Protein AF-A0A2V8X0D7-F1 (afdb_monomer)

Sequence (120 aa):
VAWERKQAESLGMSFVHIPVSGWSPPTNEQVAQFLSLFLSGPKQKVFVHCRFGDDRTGVFVATYRMAFEKWPAEQALKEMYFFGFNGFWHPAMKSFIRDFPARLNSAPALASLHALTSHP

Secondary structure (DSSP, 8-state):
-HHHHHHHHHTTPPP------SSSPPPHHHHHHHHHTTTT-TT-------SSSSHHHHHHHHHHHHHTS---HHHHHHHHHHTT--TTT-HHHHHHHHHHHHHHHH-GGGHHHHHHTS--

Solvent-accessible surface area (backbone atoms only — not comparable to full-at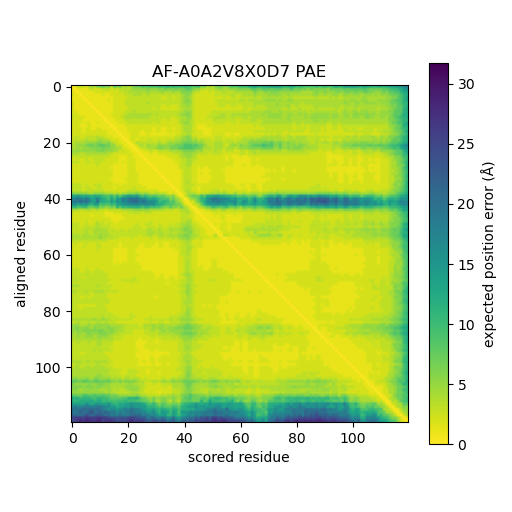om values): 7228 Å² total; per-residue (Å²): 106,74,69,55,41,53,53,40,44,75,72,74,40,88,74,82,87,81,94,62,61,96,81,50,56,72,52,64,57,56,50,31,61,57,57,55,68,60,70,86,42,100,80,69,82,79,90,82,70,57,96,85,52,20,54,71,30,29,54,55,51,31,51,46,38,39,63,77,69,63,43,55,48,69,58,33,50,51,51,22,46,73,58,60,30,56,54,85,87,32,48,59,41,50,49,47,49,63,49,36,68,61,42,43,77,67,36,78,65,28,45,73,58,46,64,64,64,74,58,136

Structure (mmCIF, N/CA/C/O backbone):
data_AF-A0A2V8X0D7-F1
#
_entry.id   AF-A0A2V8X0D7-F1
#
loop_
_atom_site.group_PDB
_atom_site.id
_atom_site.type_symbol
_atom_site.label_atom_id
_atom_site.label_alt_id
_atom_site.label_comp_id
_atom_site.label_asym_id
_atom_site.label_entity_id
_atom_site.label_seq_id
_atom_site.pdbx_PDB_ins_code
_atom_site.Cartn_x
_atom_site.Cartn_y
_atom_site.Cartn_z
_atom_site.occupancy
_atom_site.B_iso_or_equiv
_atom_site.auth_seq_id
_atom_site.auth_comp_id
_atom_site.auth_asym_id
_atom_site.auth_atom_id
_atom_site.pdbx_PDB_model_num
ATOM 1 N N . VAL A 1 1 ? -17.975 2.869 -7.929 1.00 89.44 1 VAL A N 1
ATOM 2 C CA . VAL A 1 1 ? -17.575 3.601 -6.708 1.00 89.44 1 VAL A CA 1
ATOM 3 C C . VAL A 1 1 ? -18.766 4.187 -5.950 1.00 89.44 1 VAL A C 1
ATOM 5 O O . VAL A 1 1 ? -18.888 3.877 -4.781 1.00 89.44 1 VAL A O 1
ATOM 8 N N . ALA A 1 2 ? -19.674 4.979 -6.547 1.00 92.62 2 ALA A N 1
ATOM 9 C CA . ALA A 1 2 ? -20.793 5.572 -5.781 1.00 92.62 2 ALA A CA 1
ATOM 10 C C . ALA A 1 2 ? -21.726 4.533 -5.118 1.00 92.62 2 ALA A C 1
ATOM 12 O O . ALA A 1 2 ? -22.067 4.670 -3.946 1.00 92.62 2 ALA A O 1
ATOM 13 N N . TRP A 1 3 ? -22.094 3.470 -5.843 1.00 95.12 3 TRP A N 1
ATOM 14 C CA . TRP A 1 3 ? -22.905 2.378 -5.286 1.00 95.12 3 TRP A CA 1
ATOM 15 C C . TRP A 1 3 ? -22.170 1.634 -4.159 1.00 95.12 3 TRP A C 1
ATOM 17 O O . TRP A 1 3 ? -22.749 1.333 -3.125 1.00 95.12 3 TRP A O 1
ATOM 27 N N . GLU A 1 4 ? -20.879 1.386 -4.348 1.00 95.25 4 GLU A N 1
ATOM 28 C CA . GLU A 1 4 ? -20.018 0.654 -3.421 1.00 95.25 4 GLU A CA 1
ATOM 29 C C . GLU A 1 4 ? -19.804 1.426 -2.120 1.00 95.25 4 GLU A C 1
ATOM 31 O O . GLU A 1 4 ? -19.950 0.857 -1.043 1.00 95.25 4 GLU A O 1
ATOM 36 N N . ARG A 1 5 ? -19.577 2.742 -2.223 1.00 96.69 5 ARG A N 1
ATOM 37 C CA . ARG A 1 5 ? -19.560 3.658 -1.081 1.00 96.69 5 ARG A CA 1
ATO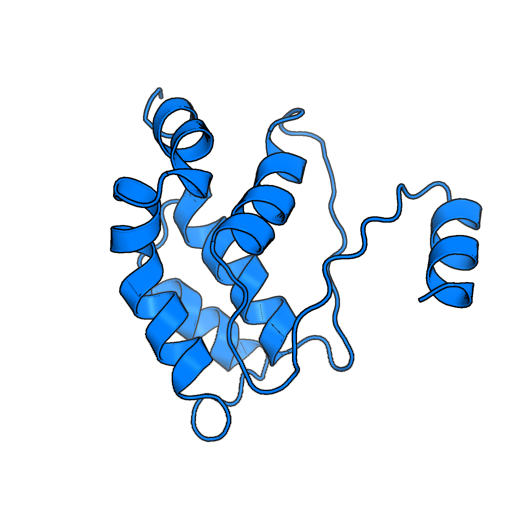M 38 C C . ARG A 1 5 ? -20.834 3.511 -0.255 1.00 96.69 5 ARG A C 1
ATOM 40 O O . ARG A 1 5 ? -20.755 3.252 0.939 1.00 96.69 5 ARG A O 1
ATOM 47 N N . LYS A 1 6 ? -21.998 3.619 -0.908 1.00 97.38 6 LYS A N 1
ATOM 48 C CA . LYS A 1 6 ? -23.300 3.515 -0.240 1.00 97.38 6 LYS A CA 1
ATOM 49 C C . LYS A 1 6 ? -23.465 2.169 0.472 1.00 97.38 6 LYS A C 1
ATOM 51 O O . LYS A 1 6 ? -23.938 2.136 1.603 1.00 97.38 6 LYS A O 1
ATOM 56 N N . GLN A 1 7 ? -23.066 1.071 -0.171 1.00 96.94 7 GLN A N 1
ATOM 57 C CA . GLN A 1 7 ? -23.138 -0.260 0.431 1.00 96.94 7 GLN A CA 1
ATOM 58 C C . GLN A 1 7 ? -22.208 -0.382 1.646 1.00 96.94 7 GLN A C 1
ATOM 60 O O . GLN A 1 7 ? -22.662 -0.801 2.706 1.00 96.94 7 GLN A O 1
ATOM 65 N N . ALA A 1 8 ? -20.941 0.022 1.530 1.00 96.50 8 ALA A N 1
ATOM 66 C CA . ALA A 1 8 ? -19.980 -0.031 2.631 1.00 96.50 8 ALA A CA 1
ATOM 67 C C . ALA A 1 8 ? -20.439 0.814 3.834 1.00 96.50 8 ALA A C 1
ATOM 69 O O . ALA A 1 8 ? -20.450 0.333 4.967 1.00 96.50 8 ALA A O 1
ATOM 70 N N . GLU A 1 9 ? -20.900 2.039 3.581 1.00 96.44 9 GLU A N 1
ATOM 71 C CA . GLU A 1 9 ? -21.412 2.943 4.617 1.00 96.44 9 GLU A CA 1
ATOM 72 C C . GLU A 1 9 ? -22.688 2.386 5.274 1.00 96.44 9 GLU A C 1
ATOM 74 O O . GLU A 1 9 ? -22.833 2.471 6.492 1.00 96.44 9 GLU A O 1
ATOM 79 N N . SER A 1 10 ? -23.570 1.715 4.518 1.00 97.38 10 SER A N 1
ATOM 80 C CA . SER A 1 10 ? -24.756 1.041 5.082 1.00 97.38 10 SER A CA 1
ATOM 81 C C . SER A 1 10 ? -24.420 -0.124 6.023 1.00 97.38 10 SER A C 1
ATOM 83 O O . SER A 1 10 ? -25.226 -0.471 6.883 1.00 97.38 10 SER A O 1
ATOM 85 N N . LEU A 1 11 ? -23.223 -0.701 5.886 1.00 96.44 11 LEU A N 1
ATOM 86 C CA . LEU A 1 11 ? -22.689 -1.750 6.757 1.00 96.44 11 LEU A CA 1
ATOM 87 C C . LEU A 1 11 ? -21.862 -1.180 7.926 1.00 96.44 11 LEU A C 1
ATOM 89 O O . LEU A 1 11 ? -21.241 -1.941 8.666 1.00 96.44 11 LEU A O 1
ATOM 93 N N . GLY A 1 12 ? -21.830 0.148 8.097 1.00 95.19 12 GLY A N 1
ATOM 94 C CA . GLY A 1 12 ? -21.086 0.823 9.163 1.00 95.19 12 GLY A CA 1
ATOM 95 C C . GLY A 1 12 ? -19.587 0.986 8.891 1.00 95.19 12 GLY A C 1
ATOM 96 O O . GLY A 1 12 ? -18.825 1.234 9.824 1.00 95.19 12 GLY A O 1
ATOM 97 N N . MET A 1 13 ? -19.141 0.838 7.639 1.00 94.25 13 MET A N 1
ATOM 98 C CA . MET A 1 13 ? -17.739 1.027 7.255 1.00 94.25 13 MET A CA 1
ATOM 99 C C . MET A 1 13 ? -17.474 2.464 6.793 1.00 94.25 13 MET A C 1
ATOM 101 O O . MET A 1 13 ? -18.254 3.040 6.038 1.00 94.25 13 MET A O 1
ATOM 105 N N . SER A 1 14 ? -16.312 3.013 7.149 1.00 93.00 14 SER A N 1
ATOM 106 C CA . SER A 1 14 ? -15.789 4.224 6.506 1.00 93.00 14 SER A CA 1
ATOM 107 C C . SER A 1 14 ? -15.222 3.879 5.128 1.00 93.00 14 SER A C 1
ATOM 109 O O . SER A 1 14 ? -14.305 3.064 5.024 1.00 93.00 14 SER A O 1
ATOM 111 N N . PHE A 1 15 ? -15.733 4.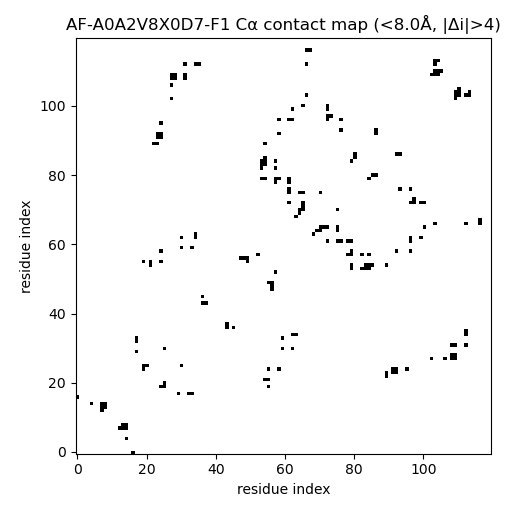509 4.068 1.00 95.06 15 PHE A N 1
ATOM 112 C CA . PHE A 1 15 ? -15.293 4.231 2.699 1.00 95.06 15 PHE A CA 1
ATOM 113 C C . PHE A 1 15 ? -14.229 5.222 2.201 1.00 95.06 15 PHE A C 1
ATOM 115 O O . PHE A 1 15 ? -14.484 6.425 2.060 1.00 95.06 15 PHE A O 1
ATOM 122 N N . VAL A 1 16 ? -13.055 4.691 1.846 1.00 95.50 16 VAL A N 1
ATOM 123 C CA . VAL A 1 16 ? -11.921 5.436 1.277 1.00 95.50 16 VAL A CA 1
ATOM 124 C C . VAL A 1 16 ? -11.689 4.984 -0.164 1.00 95.50 16 VAL A C 1
ATOM 126 O O . VAL A 1 16 ? -11.531 3.798 -0.431 1.00 95.50 16 VAL A O 1
ATOM 129 N N . HIS A 1 17 ? -11.646 5.935 -1.099 1.00 96.44 17 HIS A N 1
ATOM 130 C CA . HIS A 1 17 ? -11.409 5.664 -2.517 1.00 96.44 17 HIS A CA 1
ATOM 131 C C . HIS A 1 17 ? -10.057 6.224 -2.956 1.00 96.44 17 HIS A C 1
ATOM 133 O O . HIS A 1 17 ? -9.875 7.441 -2.969 1.00 96.44 17 HIS A O 1
ATOM 139 N N . ILE A 1 18 ? -9.140 5.338 -3.350 1.00 96.62 18 ILE A N 1
ATOM 140 C CA . ILE A 1 18 ? -7.815 5.688 -3.880 1.00 96.62 18 ILE A CA 1
ATOM 141 C C . ILE A 1 18 ? -7.750 5.209 -5.340 1.00 96.62 18 ILE A C 1
ATOM 143 O O . ILE A 1 18 ? -7.590 4.011 -5.588 1.00 96.62 18 ILE A O 1
ATOM 147 N N . PRO A 1 19 ? -7.930 6.102 -6.330 1.00 94.88 19 PRO A N 1
ATOM 148 C CA . PRO A 1 19 ? -8.032 5.704 -7.730 1.00 94.88 19 PRO A CA 1
ATOM 149 C C . PRO A 1 19 ? -6.662 5.352 -8.319 1.00 94.88 19 PRO A C 1
ATOM 151 O O . PRO A 1 19 ? -5.830 6.227 -8.534 1.00 94.88 19 PRO A O 1
ATOM 154 N N . VAL A 1 20 ? -6.443 4.080 -8.653 1.00 93.12 20 VAL A N 1
ATOM 155 C CA . VAL A 1 20 ? -5.203 3.611 -9.297 1.00 93.12 20 VAL A CA 1
ATOM 156 C C . VAL A 1 20 ? -5.521 2.919 -10.619 1.00 93.12 20 VAL A C 1
ATOM 158 O O . VAL A 1 20 ? -6.418 2.066 -10.692 1.00 93.12 20 VAL A O 1
ATOM 161 N N . SER A 1 21 ? -4.773 3.279 -11.665 1.00 91.88 21 SER A N 1
ATOM 162 C CA . SER A 1 21 ? -4.839 2.624 -12.976 1.00 91.88 21 SER A CA 1
ATOM 163 C C . SER A 1 21 ? -4.554 1.128 -12.850 1.00 91.88 21 SER A C 1
ATOM 165 O O . SER A 1 21 ? -3.711 0.710 -12.063 1.00 91.88 21 SER A O 1
ATOM 167 N N . GLY A 1 22 ? -5.226 0.306 -13.657 1.00 86.56 22 GLY A N 1
ATOM 168 C CA . GLY A 1 22 ? -4.928 -1.129 -13.724 1.00 86.56 22 GLY A CA 1
ATOM 169 C C . GLY A 1 22 ? -3.545 -1.445 -14.304 1.00 86.56 22 GLY A C 1
ATOM 170 O O . GLY A 1 22 ? -3.066 -2.553 -14.129 1.00 86.56 22 GLY A O 1
ATOM 171 N N . TRP A 1 23 ? -2.897 -0.485 -14.969 1.00 88.38 23 TRP A N 1
ATOM 172 C CA . TRP A 1 23 ? -1.661 -0.714 -15.727 1.00 88.38 23 TRP A CA 1
ATOM 173 C C . TRP A 1 23 ? -0.419 -0.048 -15.130 1.00 88.38 23 TRP A C 1
ATOM 175 O O . TRP A 1 23 ? 0.694 -0.367 -15.539 1.00 88.38 23 TRP A O 1
ATOM 185 N N . SER A 1 24 ? -0.581 0.865 -14.170 1.00 93.00 24 SER A N 1
ATOM 186 C CA . SER A 1 24 ? 0.532 1.600 -13.561 1.00 93.00 24 SER A CA 1
ATOM 187 C C . SER A 1 24 ? 0.552 1.422 -12.043 1.00 93.00 24 SER A C 1
ATOM 189 O O . SER A 1 24 ? -0.512 1.270 -11.440 1.00 93.00 24 SER A O 1
ATOM 191 N N . PRO A 1 25 ? 1.734 1.467 -11.403 1.00 95.50 25 PRO A N 1
ATOM 192 C CA . PRO A 1 25 ? 1.810 1.506 -9.948 1.00 95.50 25 PRO A CA 1
ATOM 193 C C . PRO A 1 25 ? 1.118 2.758 -9.377 1.00 95.50 25 PRO A C 1
ATOM 195 O O . PRO A 1 25 ? 0.930 3.741 -10.104 1.00 95.50 25 PRO A O 1
ATOM 198 N N . PRO A 1 26 ? 0.746 2.736 -8.085 1.00 97.31 26 PRO A N 1
ATOM 199 C CA . PRO A 1 26 ? 0.278 3.922 -7.381 1.00 97.31 26 PRO A CA 1
ATOM 200 C C . P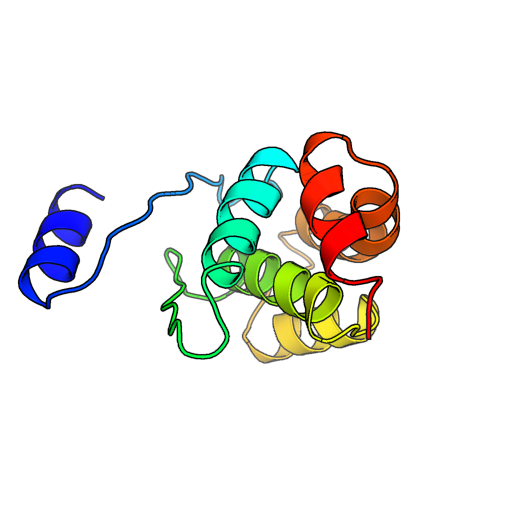RO A 1 26 ? 1.397 4.961 -7.234 1.00 97.31 26 PRO A C 1
ATOM 202 O O . PRO A 1 26 ? 2.585 4.638 -7.306 1.00 97.31 26 PRO A O 1
ATOM 205 N N . THR A 1 27 ? 1.019 6.213 -6.982 1.00 97.50 27 THR A N 1
ATOM 206 C CA . THR A 1 27 ? 1.978 7.257 -6.591 1.00 97.50 27 THR A CA 1
ATOM 207 C C . THR A 1 27 ? 2.365 7.132 -5.114 1.00 97.50 27 THR A C 1
ATOM 209 O O . THR A 1 27 ? 1.695 6.452 -4.330 1.00 97.50 27 THR A O 1
ATOM 212 N N . ASN A 1 28 ? 3.433 7.822 -4.703 1.00 97.12 28 ASN A N 1
ATOM 213 C CA . ASN A 1 28 ? 3.845 7.846 -3.297 1.00 97.12 28 ASN A CA 1
ATOM 214 C C . ASN A 1 28 ? 2.762 8.465 -2.398 1.00 97.12 28 ASN A C 1
ATOM 216 O O . ASN A 1 28 ? 2.568 8.007 -1.280 1.00 97.12 28 ASN A O 1
ATOM 220 N N . GLU A 1 29 ? 2.027 9.462 -2.890 1.00 96.56 29 GLU A N 1
ATOM 221 C CA . GLU A 1 29 ? 0.938 10.137 -2.175 1.00 96.56 29 GLU A CA 1
ATOM 222 C C . GLU A 1 29 ? -0.243 9.189 -1.957 1.00 96.56 29 GLU A C 1
ATOM 224 O O . GLU A 1 29 ? -0.828 9.159 -0.878 1.00 96.56 29 GLU A O 1
ATOM 229 N N . GLN A 1 30 ? -0.562 8.364 -2.956 1.00 97.81 30 GLN A N 1
ATOM 230 C CA . GLN A 1 30 ? -1.601 7.341 -2.841 1.00 97.81 30 GLN A CA 1
ATOM 231 C C . GLN A 1 30 ? -1.214 6.261 -1.832 1.00 97.81 30 GLN A C 1
ATOM 233 O O . GLN A 1 30 ? -2.043 5.833 -1.030 1.00 97.81 30 GLN A O 1
ATOM 238 N N . VAL A 1 31 ? 0.054 5.842 -1.835 1.00 97.31 31 VAL A N 1
ATOM 239 C CA . VAL A 1 31 ? 0.572 4.920 -0.819 1.00 97.31 31 VAL A CA 1
ATOM 240 C C . VAL A 1 31 ? 0.561 5.565 0.566 1.00 97.31 31 VAL A C 1
ATOM 242 O O . VAL A 1 31 ? 0.136 4.922 1.520 1.00 97.31 31 VAL A O 1
ATOM 245 N N . ALA A 1 32 ? 0.945 6.835 0.692 1.00 95.94 32 ALA A N 1
ATOM 246 C CA . ALA A 1 32 ? 0.900 7.556 1.960 1.00 95.94 32 ALA A CA 1
ATOM 247 C C . ALA A 1 32 ? -0.532 7.667 2.502 1.00 95.94 32 ALA A C 1
ATOM 249 O O . ALA A 1 32 ? -0.766 7.423 3.684 1.00 95.94 32 ALA A O 1
ATOM 250 N N . GLN A 1 33 ? -1.500 7.971 1.632 1.00 95.62 33 GLN A N 1
ATOM 251 C CA . GLN A 1 33 ? -2.919 8.001 1.979 1.00 95.62 33 GLN A CA 1
ATOM 252 C C . GLN A 1 33 ? -3.413 6.634 2.464 1.00 95.62 33 GLN A C 1
ATOM 254 O O . GLN A 1 33 ? -4.195 6.574 3.404 1.00 95.62 33 GLN A O 1
ATOM 259 N N . PHE A 1 34 ? -2.970 5.543 1.840 1.00 95.81 34 PHE A N 1
ATOM 260 C CA . PHE A 1 34 ? -3.321 4.194 2.275 1.00 95.81 34 PHE A CA 1
ATOM 261 C C . PHE A 1 34 ? -2.704 3.848 3.637 1.00 95.81 34 PHE A C 1
ATOM 263 O O . PHE A 1 34 ? -3.403 3.398 4.541 1.00 95.81 34 PHE A O 1
ATOM 270 N N . LEU A 1 35 ? -1.401 4.080 3.802 1.00 94.38 35 LEU A N 1
ATOM 271 C CA . LEU A 1 35 ? -0.674 3.724 5.022 1.00 94.38 35 LEU A CA 1
ATOM 272 C C . LEU A 1 35 ? -1.084 4.587 6.224 1.00 94.38 35 LEU A C 1
ATOM 274 O O . LEU A 1 35 ? -1.051 4.105 7.356 1.00 94.38 35 LEU A O 1
ATOM 278 N N . SER A 1 36 ? -1.535 5.826 6.004 1.00 92.19 36 SER A N 1
ATOM 279 C CA . SER A 1 36 ? -2.029 6.691 7.082 1.00 92.19 36 SER A CA 1
ATOM 280 C C . SER A 1 36 ? -3.294 6.153 7.759 1.00 92.19 36 SER A C 1
ATOM 282 O O . SER A 1 36 ? -3.517 6.444 8.934 1.00 92.19 36 SER A O 1
ATOM 284 N N . LEU A 1 37 ? -4.072 5.298 7.078 1.00 91.69 37 LEU A N 1
ATOM 285 C CA . LEU A 1 37 ? -5.264 4.649 7.641 1.00 91.69 37 LEU A CA 1
ATOM 286 C C . LEU A 1 37 ? -4.945 3.739 8.836 1.00 91.69 37 LEU A C 1
ATOM 288 O O . LEU A 1 37 ? -5.841 3.417 9.611 1.00 91.69 37 LEU A O 1
ATOM 292 N N . PHE A 1 38 ? -3.687 3.321 8.985 1.00 90.38 38 PHE A N 1
ATOM 293 C CA . PHE A 1 38 ? -3.240 2.419 10.047 1.00 90.38 38 PHE A CA 1
ATOM 294 C C . PHE A 1 38 ? -2.577 3.154 11.220 1.00 90.38 38 PHE A C 1
ATOM 296 O O . PHE A 1 38 ? -2.246 2.532 12.227 1.00 90.38 38 PHE A O 1
ATOM 303 N N . LEU A 1 39 ? -2.402 4.477 11.124 1.00 85.94 39 LEU A N 1
ATOM 304 C CA . LEU A 1 39 ? -1.768 5.282 12.174 1.00 85.94 39 LEU A CA 1
ATOM 305 C C . LEU A 1 39 ? -2.706 5.603 13.344 1.00 85.94 39 LEU A C 1
ATOM 307 O O . LEU A 1 39 ? -2.239 5.961 14.421 1.00 85.94 39 LEU A O 1
ATOM 311 N N . SER A 1 40 ? -4.021 5.460 13.163 1.00 73.94 40 SER A N 1
ATOM 312 C CA . SER A 1 40 ? -5.036 5.763 14.181 1.00 73.94 40 SER A CA 1
ATOM 313 C C . SER A 1 40 ? -5.118 4.738 15.324 1.00 73.94 40 SER A C 1
ATOM 315 O O . SER A 1 40 ? -5.861 4.955 16.280 1.00 73.94 40 SER A O 1
ATOM 317 N N . GLY A 1 41 ? -4.346 3.646 15.266 1.00 65.88 41 GLY A N 1
ATOM 318 C CA . GLY A 1 41 ? -4.126 2.730 16.386 1.00 65.88 41 GLY A CA 1
ATOM 319 C C . GLY A 1 41 ? -4.282 1.239 16.044 1.00 65.88 41 GLY A C 1
ATOM 320 O O . GLY A 1 41 ? -4.893 0.874 15.039 1.00 65.88 41 GLY A O 1
ATOM 321 N N . PRO A 1 42 ? -3.788 0.339 16.918 1.00 58.59 42 PRO A N 1
ATOM 322 C CA . PRO A 1 42 ? -3.611 -1.095 16.641 1.00 58.59 42 PRO A CA 1
ATOM 323 C C . PRO A 1 42 ? -4.904 -1.914 16.462 1.00 58.59 42 PRO A C 1
ATOM 325 O O . PRO A 1 42 ? -4.840 -3.112 16.201 1.00 58.59 42 PRO A O 1
ATOM 328 N N . LYS A 1 43 ? -6.091 -1.309 16.610 1.00 65.62 43 LYS A N 1
ATOM 329 C CA . LYS A 1 43 ? -7.391 -1.996 16.471 1.00 65.62 43 LYS A CA 1
ATOM 330 C C . LYS A 1 43 ? -8.126 -1.679 15.162 1.00 65.62 43 LYS A C 1
ATOM 332 O O . LYS A 1 43 ? -9.226 -2.193 14.957 1.00 65.62 43 LYS A O 1
ATOM 337 N N . GLN A 1 44 ? -7.555 -0.855 14.281 1.00 79.88 44 GLN A N 1
ATOM 338 C CA . GLN A 1 44 ? -8.198 -0.488 13.020 1.00 79.88 44 GLN A CA 1
ATOM 339 C C . GLN A 1 44 ? -8.147 -1.665 12.030 1.00 79.88 44 GLN A C 1
ATOM 341 O O . GLN A 1 44 ? -7.087 -2.035 11.533 1.00 79.88 44 GLN A O 1
ATOM 346 N N . LYS A 1 45 ? -9.307 -2.261 11.728 1.00 88.56 45 LYS A N 1
ATOM 347 C CA . LYS A 1 45 ? -9.444 -3.261 10.659 1.00 88.56 45 LYS A CA 1
ATOM 348 C C . LYS A 1 45 ? -9.739 -2.547 9.345 1.00 88.56 45 LYS A C 1
ATOM 350 O O . LYS A 1 45 ? -10.695 -1.778 9.272 1.00 88.56 45 LYS A O 1
ATOM 355 N N . VAL A 1 46 ? -8.944 -2.824 8.316 1.00 93.19 46 VAL A N 1
ATOM 356 C CA . VAL A 1 46 ? -9.112 -2.243 6.979 1.00 93.19 46 VAL A CA 1
ATOM 357 C C . VAL A 1 46 ? -9.366 -3.369 5.985 1.00 93.19 46 VAL A C 1
ATOM 359 O O . VAL A 1 46 ? -8.572 -4.300 5.875 1.00 93.19 46 VAL A O 1
ATOM 362 N N . PHE A 1 47 ? -10.483 -3.285 5.265 1.00 95.00 47 PHE A N 1
ATOM 363 C CA . PHE A 1 47 ? -10.758 -4.142 4.117 1.00 95.00 47 PHE A CA 1
ATOM 364 C C . PHE A 1 47 ? -10.253 -3.448 2.850 1.00 95.00 47 PHE A C 1
ATOM 366 O O . PHE A 1 47 ? -10.644 -2.316 2.570 1.00 95.00 47 PHE A O 1
ATOM 373 N N . VAL A 1 48 ? -9.383 -4.121 2.096 1.00 96.06 48 VAL A N 1
ATOM 374 C CA . VAL A 1 48 ? -8.767 -3.593 0.872 1.00 96.06 48 VAL A CA 1
ATOM 375 C C . VAL A 1 48 ? -9.152 -4.481 -0.295 1.00 96.06 48 VAL A C 1
ATOM 377 O O . VAL A 1 48 ? -8.965 -5.694 -0.246 1.00 96.06 48 VAL A O 1
ATOM 380 N N . HIS A 1 49 ? -9.642 -3.880 -1.373 1.00 95.69 49 HIS A N 1
ATOM 381 C CA . HIS A 1 49 ? -9.926 -4.599 -2.606 1.00 95.69 49 HIS A CA 1
ATOM 382 C C . HIS A 1 49 ? -9.649 -3.717 -3.832 1.00 95.69 49 HIS A C 1
ATOM 384 O O . HIS A 1 49 ? -9.489 -2.500 -3.742 1.00 95.69 49 HIS A O 1
ATOM 390 N N . CYS A 1 50 ? -9.606 -4.352 -5.000 1.00 93.75 50 CYS A N 1
ATOM 391 C CA . CYS A 1 50 ? -9.652 -3.679 -6.292 1.00 93.75 50 CYS A CA 1
ATOM 392 C C . CYS A 1 50 ? -10.753 -4.335 -7.138 1.00 93.75 50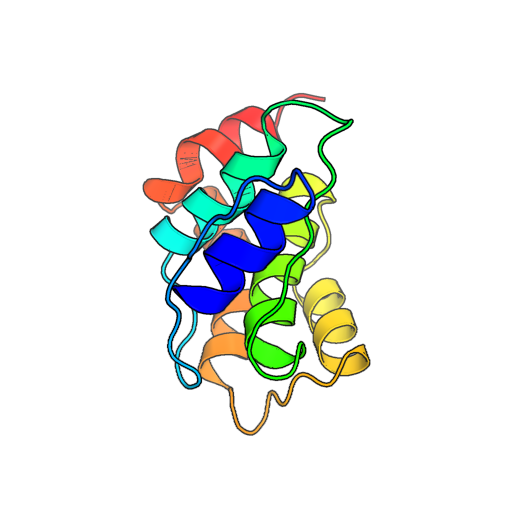 CYS A C 1
ATOM 394 O O . CYS A 1 50 ? -11.780 -4.731 -6.590 1.00 93.75 50 CYS A O 1
ATOM 396 N N . ARG A 1 51 ? -10.573 -4.453 -8.460 1.00 92.50 51 ARG A N 1
ATOM 397 C CA . ARG A 1 51 ? -11.541 -5.158 -9.316 1.00 92.50 51 ARG A CA 1
ATOM 398 C C . ARG A 1 51 ? -11.492 -6.679 -9.132 1.00 92.50 51 ARG A C 1
ATOM 400 O O . ARG A 1 51 ? -12.548 -7.293 -9.069 1.00 92.50 51 ARG A O 1
ATOM 407 N N . PHE A 1 52 ? -10.292 -7.255 -9.077 1.00 92.69 52 PHE A N 1
ATOM 408 C CA . PHE A 1 52 ? -10.084 -8.707 -8.992 1.00 92.69 52 PHE A CA 1
ATOM 409 C C . PHE A 1 52 ? -9.470 -9.150 -7.657 1.00 92.69 52 PHE A C 1
ATOM 411 O O . PHE A 1 52 ? -9.556 -10.317 -7.303 1.00 92.69 52 PHE A O 1
ATOM 418 N N . GLY A 1 53 ? -8.929 -8.209 -6.875 1.00 92.94 53 GLY A N 1
ATOM 419 C CA . GLY A 1 53 ? -8.350 -8.492 -5.559 1.00 92.94 53 GLY A CA 1
ATOM 420 C C . GLY A 1 53 ? -6.896 -8.969 -5.591 1.00 92.94 53 GLY A C 1
ATOM 421 O O . GLY A 1 53 ? -6.379 -9.345 -4.549 1.00 92.94 53 GLY A O 1
ATOM 422 N N . ASP A 1 54 ? -6.239 -8.905 -6.746 1.00 94.00 54 ASP A N 1
ATOM 423 C CA . ASP A 1 54 ? -4.898 -9.427 -7.015 1.00 94.00 54 ASP A CA 1
ATOM 424 C C . ASP A 1 54 ? -3.850 -8.304 -7.122 1.00 94.00 54 ASP A C 1
ATOM 426 O O . ASP A 1 54 ? -3.121 -8.049 -6.167 1.00 94.00 54 ASP A O 1
ATOM 430 N N . ASP A 1 55 ? -3.784 -7.573 -8.240 1.00 94.38 55 ASP A N 1
ATOM 431 C CA . ASP A 1 55 ? -2.621 -6.767 -8.600 1.00 94.38 55 ASP A CA 1
ATOM 432 C C . ASP A 1 55 ? -2.487 -5.514 -7.733 1.00 94.38 55 ASP A C 1
ATOM 434 O O . ASP A 1 55 ? -1.569 -5.382 -6.925 1.00 94.38 55 ASP A O 1
ATOM 438 N N . ARG A 1 56 ? -3.436 -4.579 -7.861 1.00 96.38 56 ARG A N 1
ATOM 439 C CA . ARG A 1 56 ? -3.419 -3.320 -7.094 1.00 96.38 56 ARG A CA 1
ATOM 440 C C . ARG A 1 56 ? -3.585 -3.575 -5.601 1.00 96.38 56 ARG A C 1
ATOM 442 O O . ARG A 1 56 ? -2.956 -2.889 -4.801 1.00 96.38 56 ARG A O 1
ATOM 449 N N . THR A 1 57 ? -4.407 -4.560 -5.239 1.00 97.12 57 THR A N 1
ATOM 450 C CA . THR A 1 57 ? -4.563 -4.989 -3.846 1.00 97.12 57 THR A CA 1
ATOM 451 C C . THR A 1 57 ? -3.224 -5.463 -3.291 1.00 97.12 57 THR A C 1
ATOM 453 O O . THR A 1 57 ? -2.781 -4.948 -2.268 1.00 97.12 57 THR A O 1
ATOM 456 N N . GLY A 1 58 ? -2.543 -6.364 -4.002 1.00 97.56 58 GLY A N 1
ATOM 457 C CA . GLY A 1 58 ? -1.236 -6.881 -3.619 1.00 97.56 58 GLY A CA 1
ATOM 458 C C . GLY A 1 58 ? -0.187 -5.782 -3.490 1.00 97.56 58 GLY A C 1
ATOM 459 O O . GLY A 1 58 ? 0.562 -5.783 -2.520 1.00 97.56 58 GLY A O 1
ATOM 460 N N . VAL A 1 59 ? -0.170 -4.797 -4.395 1.00 98.00 59 VAL A N 1
ATOM 461 C CA . VAL A 1 59 ? 0.760 -3.657 -4.312 1.00 98.00 59 VAL A CA 1
ATOM 462 C C . VAL A 1 59 ? 0.564 -2.863 -3.016 1.00 98.00 59 VAL A C 1
ATOM 464 O O . VAL A 1 59 ? 1.539 -2.598 -2.319 1.00 98.00 59 VAL A O 1
ATOM 467 N N . PHE A 1 60 ? -0.669 -2.495 -2.656 1.00 98.19 60 PHE A N 1
ATOM 468 C CA . PHE A 1 60 ? -0.914 -1.767 -1.403 1.00 98.19 60 PHE A CA 1
ATOM 469 C C . PHE A 1 60 ? -0.624 -2.624 -0.166 1.00 98.19 60 PHE A C 1
ATOM 471 O O . PHE A 1 60 ? -0.002 -2.149 0.779 1.00 98.19 60 PHE A O 1
ATOM 478 N N . VAL A 1 61 ? -1.007 -3.901 -0.163 1.00 98.06 61 VAL A N 1
ATOM 479 C CA . VAL A 1 61 ? -0.687 -4.798 0.960 1.00 98.06 61 VAL A CA 1
ATOM 480 C C . VAL A 1 61 ? 0.829 -4.953 1.113 1.00 98.06 61 VAL A C 1
ATOM 482 O O . VAL A 1 61 ? 1.343 -4.852 2.223 1.00 98.06 61 VAL A O 1
ATOM 485 N N . ALA A 1 62 ? 1.574 -5.084 0.016 1.00 98.38 62 ALA A N 1
ATOM 486 C CA . ALA A 1 62 ? 3.029 -5.167 0.045 1.00 98.38 62 ALA A CA 1
ATOM 487 C C . ALA A 1 62 ? 3.684 -3.913 0.649 1.00 98.38 62 ALA A C 1
ATOM 489 O O . ALA A 1 62 ? 4.639 -4.039 1.420 1.00 98.38 62 ALA A O 1
ATOM 490 N N . THR A 1 63 ? 3.173 -2.706 0.368 1.00 97.88 63 THR A N 1
ATOM 491 C CA . THR A 1 63 ? 3.690 -1.485 1.016 1.00 97.88 63 THR A CA 1
ATOM 492 C C . THR A 1 63 ? 3.411 -1.474 2.516 1.00 97.88 63 THR A C 1
ATOM 494 O O . THR A 1 63 ? 4.282 -1.058 3.280 1.00 97.88 63 THR A O 1
ATOM 497 N N . TYR A 1 64 ? 2.268 -2.008 2.959 1.00 96.25 64 TYR A N 1
ATOM 498 C CA . TYR A 1 64 ? 1.976 -2.202 4.382 1.00 96.25 64 TYR A CA 1
ATOM 499 C C . TYR A 1 64 ? 2.952 -3.184 5.045 1.00 96.25 64 TYR A C 1
ATOM 501 O O . TYR A 1 64 ? 3.559 -2.834 6.059 1.00 96.25 64 TYR A O 1
ATOM 509 N N . ARG A 1 65 ? 3.171 -4.365 4.443 1.00 97.25 65 ARG A N 1
ATOM 510 C CA . ARG A 1 65 ? 4.134 -5.374 4.929 1.00 97.25 65 ARG A CA 1
ATOM 511 C C . ARG A 1 65 ? 5.520 -4.769 5.149 1.00 97.25 65 ARG A C 1
ATOM 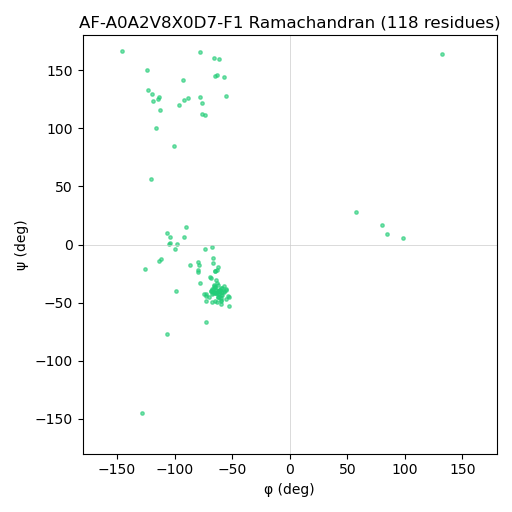513 O O . ARG A 1 65 ? 6.155 -4.994 6.175 1.00 97.25 65 ARG A O 1
ATOM 520 N N . MET A 1 66 ? 5.992 -3.966 4.198 1.00 96.56 66 MET A N 1
ATOM 521 C CA . MET A 1 66 ? 7.307 -3.330 4.294 1.00 96.56 66 MET A CA 1
ATOM 522 C C . MET A 1 66 ? 7.338 -2.191 5.324 1.00 96.56 66 MET A C 1
ATOM 524 O O . MET A 1 66 ? 8.295 -2.084 6.090 1.00 96.56 66 MET A O 1
ATOM 528 N N . ALA A 1 67 ? 6.308 -1.342 5.369 1.00 93.94 67 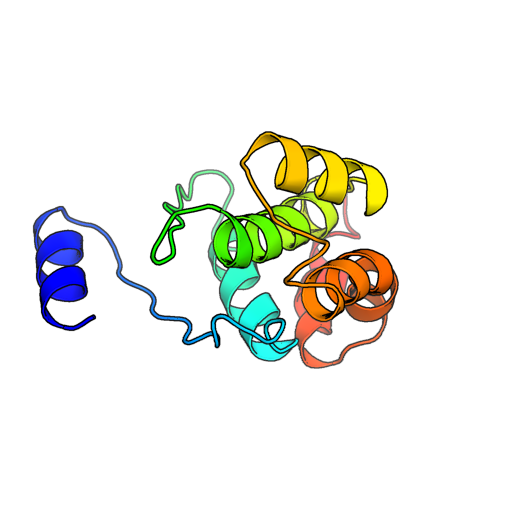ALA A N 1
ATOM 529 C CA . ALA A 1 67 ? 6.298 -0.168 6.239 1.00 93.94 67 ALA A CA 1
ATOM 530 C C . ALA A 1 67 ? 6.119 -0.528 7.723 1.00 93.94 67 ALA A C 1
ATOM 532 O O . ALA A 1 67 ? 6.892 -0.056 8.564 1.00 93.94 67 ALA A O 1
ATOM 533 N N . PHE A 1 68 ? 5.134 -1.376 8.031 1.00 91.50 68 PHE A N 1
ATOM 534 C CA . PHE A 1 68 ? 4.718 -1.689 9.400 1.00 91.50 68 PHE A CA 1
ATOM 535 C C . PHE A 1 68 ? 5.309 -2.997 9.922 1.00 91.50 68 PHE A C 1
ATOM 537 O O . PHE A 1 68 ? 5.743 -3.049 11.067 1.00 91.50 68 PHE A O 1
ATOM 544 N N . GLU A 1 69 ? 5.380 -4.035 9.089 1.00 93.12 69 GLU A N 1
ATOM 545 C CA . GLU A 1 69 ? 5.869 -5.359 9.508 1.00 93.12 69 GLU A CA 1
ATOM 546 C C . GLU A 1 69 ? 7.343 -5.598 9.158 1.00 93.12 69 GLU A C 1
ATOM 548 O O . GLU A 1 69 ? 7.893 -6.656 9.458 1.00 93.12 69 GLU A O 1
ATOM 553 N N . LYS A 1 70 ? 7.997 -4.610 8.535 1.00 93.81 70 LYS A N 1
ATOM 554 C CA . LYS A 1 70 ? 9.426 -4.623 8.185 1.00 93.81 70 LYS A CA 1
ATOM 555 C C . LYS A 1 70 ? 9.836 -5.794 7.288 1.00 93.81 70 LYS A C 1
ATOM 557 O O . LYS A 1 70 ? 10.990 -6.222 7.308 1.00 93.81 70 LYS A O 1
ATOM 562 N N . TRP A 1 71 ? 8.912 -6.299 6.471 1.00 97.62 71 TRP A N 1
ATOM 563 C CA . TRP A 1 71 ? 9.230 -7.356 5.514 1.00 97.62 71 TRP A CA 1
ATOM 564 C C . TRP A 1 71 ? 10.216 -6.866 4.446 1.00 97.62 71 TRP A C 1
ATOM 566 O O . TRP A 1 71 ? 10.109 -5.728 3.983 1.00 97.62 71 TRP A O 1
ATOM 576 N N . PRO A 1 72 ? 11.131 -7.726 3.971 1.00 97.56 72 PRO A N 1
ATOM 577 C CA . PRO A 1 72 ? 11.883 -7.468 2.750 1.00 97.56 72 PRO A CA 1
ATOM 578 C C . PRO A 1 72 ? 10.958 -7.391 1.525 1.00 97.56 72 PRO A C 1
ATOM 580 O O . PRO A 1 72 ? 10.002 -8.162 1.410 1.00 97.56 72 PRO A O 1
ATOM 583 N N . ALA A 1 73 ? 11.291 -6.538 0.551 1.00 98.00 73 ALA A N 1
ATOM 584 C CA . ALA A 1 73 ? 10.490 -6.365 -0.667 1.00 98.00 73 ALA A CA 1
ATOM 585 C C . ALA A 1 73 ? 10.255 -7.676 -1.438 1.00 98.00 73 ALA A C 1
ATOM 587 O O . ALA A 1 73 ? 9.153 -7.932 -1.916 1.00 98.00 73 ALA A O 1
ATOM 588 N N . GLU A 1 74 ? 11.263 -8.549 -1.516 1.00 98.12 74 GLU A N 1
ATOM 589 C CA . GLU A 1 74 ? 11.131 -9.844 -2.196 1.00 98.12 74 GLU A CA 1
ATOM 590 C C . GLU A 1 74 ? 10.193 -10.811 -1.457 1.00 98.12 74 GLU A C 1
ATOM 592 O O . GLU A 1 74 ? 9.541 -11.639 -2.090 1.00 98.12 74 GLU A O 1
ATOM 597 N N . GLN A 1 75 ? 10.072 -10.704 -0.129 1.00 98.56 75 GLN A N 1
ATOM 598 C CA . GLN A 1 75 ? 9.079 -11.475 0.620 1.00 98.56 75 GLN A CA 1
ATOM 599 C C . GLN A 1 75 ? 7.664 -10.968 0.322 1.00 98.56 75 GLN A C 1
ATOM 601 O O . GLN A 1 75 ? 6.780 -11.772 0.034 1.00 98.56 75 GLN A O 1
ATOM 606 N N . ALA A 1 76 ? 7.464 -9.648 0.313 1.00 98.56 76 ALA A N 1
ATOM 607 C CA . ALA A 1 76 ? 6.181 -9.049 -0.049 1.00 98.56 76 ALA A CA 1
ATOM 608 C C . ALA A 1 76 ? 5.780 -9.383 -1.501 1.00 98.56 76 ALA A C 1
ATOM 610 O O . ALA A 1 76 ? 4.631 -9.725 -1.764 1.00 98.56 76 ALA A O 1
ATOM 611 N N . LEU A 1 77 ? 6.732 -9.397 -2.442 1.00 98.25 77 LEU A N 1
ATOM 612 C CA . LEU A 1 77 ? 6.483 -9.840 -3.820 1.00 98.25 77 LEU A CA 1
ATOM 613 C C . LEU A 1 77 ? 6.046 -11.303 -3.908 1.00 98.25 77 LEU A C 1
ATOM 615 O O . LEU A 1 77 ? 5.162 -11.625 -4.698 1.00 98.25 77 LEU A O 1
ATOM 619 N N . LYS A 1 78 ? 6.646 -12.199 -3.116 1.00 98.50 78 LYS A N 1
ATOM 620 C CA . LYS A 1 78 ? 6.212 -13.605 -3.066 1.00 98.50 78 LYS A CA 1
ATOM 621 C C . LYS A 1 78 ? 4.765 -13.726 -2.592 1.00 98.50 78 LYS A C 1
ATOM 623 O O . LYS A 1 78 ? 4.023 -14.513 -3.170 1.00 98.50 78 LYS A O 1
ATOM 628 N N . GLU A 1 79 ? 4.358 -12.933 -1.601 1.00 98.50 79 GLU A N 1
ATOM 629 C CA . GLU A 1 79 ? 2.961 -12.877 -1.153 1.00 98.50 79 GLU A CA 1
ATOM 630 C C . GLU A 1 79 ? 2.039 -12.378 -2.272 1.00 98.50 79 GLU A C 1
ATOM 632 O O . GLU A 1 79 ? 1.021 -13.006 -2.551 1.00 98.50 79 GLU A O 1
ATOM 637 N N . MET A 1 80 ? 2.427 -11.317 -2.984 1.00 98.00 80 MET A N 1
ATOM 638 C CA . MET A 1 80 ? 1.661 -10.837 -4.138 1.00 98.00 80 MET A CA 1
ATOM 639 C C . MET A 1 80 ? 1.451 -11.946 -5.178 1.00 98.00 80 MET A C 1
ATOM 641 O O . MET A 1 80 ? 0.328 -12.153 -5.632 1.00 98.00 80 MET A O 1
ATOM 645 N N . TYR A 1 81 ? 2.509 -12.687 -5.534 1.00 98.19 81 TYR A N 1
ATOM 646 C CA . TYR A 1 81 ? 2.412 -13.806 -6.479 1.00 98.19 81 TYR A CA 1
ATOM 647 C C . TYR A 1 81 ? 1.519 -14.935 -5.968 1.00 98.19 81 TYR A C 1
ATOM 649 O O . TYR A 1 81 ? 0.743 -15.492 -6.741 1.00 98.19 81 TYR A O 1
ATOM 657 N N . PHE A 1 82 ? 1.602 -15.256 -4.676 1.00 98.00 82 PHE A N 1
ATOM 658 C CA . PHE A 1 82 ? 0.751 -16.266 -4.051 1.00 98.00 82 PHE A CA 1
ATOM 659 C C . PHE A 1 82 ? -0.740 -15.913 -4.170 1.00 98.00 82 PHE A C 1
ATOM 661 O O . PHE A 1 82 ? -1.557 -16.793 -4.426 1.00 98.00 82 PHE A O 1
ATOM 668 N N . PHE A 1 83 ? -1.085 -14.626 -4.065 1.00 97.31 83 PHE A N 1
ATOM 669 C CA . PHE A 1 83 ? -2.453 -14.121 -4.226 1.00 97.31 83 PHE A CA 1
ATOM 670 C C . PHE A 1 83 ? -2.821 -13.717 -5.667 1.00 97.31 83 PHE A C 1
ATOM 672 O O . PHE A 1 83 ? -3.844 -13.071 -5.878 1.00 97.31 83 PHE A O 1
ATOM 679 N N . GLY A 1 84 ? -2.034 -14.126 -6.668 1.00 95.94 84 GLY A N 1
ATOM 680 C CA . GLY A 1 84 ? -2.417 -14.030 -8.081 1.00 95.94 84 GLY A CA 1
ATOM 681 C C . GLY A 1 84 ? -1.860 -12.835 -8.857 1.00 95.94 84 GLY A C 1
ATOM 682 O O . GLY A 1 84 ? -2.204 -12.685 -10.026 1.00 95.94 84 GLY A O 1
ATOM 683 N N . PHE A 1 85 ? -0.974 -12.019 -8.272 1.00 96.94 85 PHE A N 1
ATOM 684 C CA . PHE A 1 85 ? -0.327 -10.916 -8.994 1.00 96.94 85 PHE A CA 1
ATOM 685 C C . PHE A 1 85 ? 0.389 -11.403 -10.255 1.00 96.94 85 PHE A C 1
ATOM 687 O O . PHE A 1 85 ? 1.266 -12.272 -10.193 1.00 96.94 85 PHE A O 1
ATOM 694 N N . ASN A 1 86 ? 0.105 -10.775 -11.397 1.00 93.50 86 ASN A N 1
ATOM 695 C CA . ASN A 1 86 ? 0.762 -11.131 -12.648 1.00 93.50 86 ASN A CA 1
ATOM 696 C C . ASN A 1 86 ? 1.889 -10.157 -13.014 1.00 93.50 86 ASN A C 1
ATOM 698 O O . ASN A 1 86 ? 1.745 -9.233 -13.815 1.00 93.50 86 ASN A O 1
ATOM 702 N N . GLY A 1 87 ? 3.076 -10.412 -12.465 1.00 91.69 87 GLY A N 1
ATOM 703 C CA . GLY A 1 87 ? 4.251 -9.567 -12.700 1.00 91.69 87 GLY A CA 1
ATOM 704 C C . GLY A 1 87 ? 4.796 -9.559 -14.136 1.00 91.69 87 GLY A C 1
ATOM 705 O O . GLY A 1 87 ? 5.643 -8.715 -14.421 1.00 91.69 87 GLY A O 1
ATOM 706 N N . PHE A 1 88 ? 4.356 -10.465 -15.021 1.00 93.06 88 PHE A N 1
ATOM 707 C CA . PHE A 1 88 ? 4.684 -10.399 -16.452 1.00 93.06 88 PHE A CA 1
ATOM 708 C C . PHE A 1 88 ? 3.885 -9.288 -17.143 1.00 93.06 88 PHE A C 1
ATOM 710 O O . PHE A 1 88 ? 4.457 -8.506 -17.897 1.00 93.06 88 PHE A O 1
ATOM 717 N N . TRP A 1 89 ? 2.592 -9.163 -16.824 1.00 92.75 89 TRP A N 1
ATOM 718 C CA . TRP A 1 89 ? 1.734 -8.088 -17.339 1.00 92.75 89 TRP A CA 1
ATOM 719 C C . TRP A 1 89 ? 1.922 -6.758 -16.602 1.00 92.75 89 TRP A C 1
ATOM 721 O O . TRP A 1 89 ? 1.678 -5.697 -17.175 1.00 92.75 89 TRP A O 1
ATOM 731 N N . HIS A 1 90 ? 2.414 -6.797 -15.358 1.00 94.62 90 HIS A N 1
ATOM 732 C CA . HIS A 1 90 ? 2.594 -5.617 -14.507 1.00 94.62 90 HIS A CA 1
ATOM 733 C C . HIS A 1 90 ? 4.054 -5.391 -14.061 1.00 94.62 90 HIS A C 1
ATOM 735 O O . HIS A 1 90 ? 4.332 -5.266 -12.860 1.00 94.62 90 HIS A O 1
ATOM 741 N N . PRO A 1 91 ? 5.022 -5.272 -14.993 1.00 96.44 91 PRO A N 1
ATOM 742 C CA . PRO A 1 91 ? 6.435 -5.111 -14.645 1.00 96.44 91 PRO A CA 1
ATOM 743 C C . PRO A 1 91 ? 6.707 -3.808 -13.880 1.00 96.44 91 PRO A C 1
ATOM 745 O O . PRO A 1 91 ? 7.543 -3.786 -12.978 1.00 96.44 91 PRO A O 1
ATOM 748 N N . ALA A 1 92 ? 5.964 -2.735 -14.174 1.00 96.75 92 ALA A N 1
ATOM 749 C CA . ALA A 1 92 ? 6.095 -1.459 -13.473 1.00 96.75 92 ALA A CA 1
ATOM 750 C C . ALA A 1 92 ? 5.663 -1.551 -11.999 1.00 96.75 92 ALA A C 1
ATOM 752 O O . ALA A 1 92 ? 6.323 -0.986 -11.131 1.00 96.75 92 ALA A O 1
ATOM 753 N N . MET A 1 93 ? 4.601 -2.306 -11.692 1.00 96.88 93 MET A N 1
ATOM 754 C CA . MET A 1 93 ? 4.177 -2.559 -10.307 1.00 96.88 93 MET A CA 1
ATOM 755 C C . MET A 1 93 ? 5.189 -3.431 -9.564 1.00 96.88 93 MET A C 1
ATOM 757 O O . MET A 1 93 ? 5.525 -3.155 -8.415 1.00 96.88 93 MET A O 1
ATOM 761 N N . LYS A 1 94 ? 5.742 -4.441 -10.245 1.00 97.31 94 LYS A N 1
ATOM 762 C CA . LYS A 1 94 ? 6.818 -5.271 -9.698 1.00 97.31 94 LYS A CA 1
ATOM 763 C C . LYS A 1 94 ? 8.053 -4.433 -9.346 1.00 97.31 94 LYS A C 1
ATOM 765 O O . LYS A 1 94 ? 8.578 -4.571 -8.245 1.00 97.31 94 LYS A O 1
ATOM 770 N N . SER A 1 95 ? 8.501 -3.561 -10.254 1.00 97.62 95 SER A N 1
ATOM 771 C CA . SER A 1 95 ? 9.624 -2.645 -9.999 1.00 97.62 95 SER A CA 1
ATOM 772 C C . SER A 1 95 ? 9.314 -1.699 -8.847 1.00 97.62 95 SER A C 1
ATOM 774 O O . SER A 1 95 ? 10.126 -1.552 -7.943 1.00 97.62 95 SER A O 1
ATOM 776 N N . PHE A 1 96 ? 8.110 -1.124 -8.831 1.00 97.94 96 PHE A N 1
ATOM 777 C CA . PHE A 1 96 ? 7.681 -0.221 -7.770 1.00 97.94 96 PHE A CA 1
ATOM 778 C C . PHE A 1 96 ? 7.830 -0.847 -6.379 1.00 97.94 96 PHE A C 1
ATOM 780 O O . PHE A 1 96 ? 8.357 -0.198 -5.482 1.00 97.94 96 PHE A O 1
ATOM 787 N N . ILE A 1 97 ? 7.423 -2.109 -6.208 1.00 98.12 97 ILE A N 1
ATOM 788 C CA . ILE A 1 97 ? 7.539 -2.815 -4.925 1.00 98.12 97 ILE A CA 1
ATOM 789 C C . ILE A 1 97 ? 8.993 -3.092 -4.542 1.00 98.12 97 ILE A C 1
ATOM 791 O O . ILE A 1 97 ? 9.342 -2.935 -3.375 1.00 98.12 97 ILE A O 1
ATOM 795 N N . ARG A 1 98 ? 9.862 -3.434 -5.499 1.00 98.12 98 ARG A N 1
ATOM 796 C CA . ARG A 1 98 ? 11.302 -3.585 -5.220 1.00 98.12 98 ARG A CA 1
ATOM 797 C C . ARG A 1 98 ? 11.955 -2.286 -4.784 1.00 98.12 98 ARG A C 1
ATOM 799 O O . ARG A 1 98 ? 12.778 -2.298 -3.877 1.00 98.12 98 ARG A O 1
ATOM 806 N N . ASP A 1 99 ? 11.560 -1.184 -5.410 1.00 97.88 99 ASP A N 1
ATOM 807 C CA . ASP A 1 99 ? 12.099 0.145 -5.126 1.00 97.88 99 ASP A CA 1
ATOM 808 C C . ASP A 1 99 ? 11.482 0.765 -3.864 1.00 97.88 99 ASP A C 1
ATOM 810 O O . ASP A 1 99 ? 11.987 1.763 -3.343 1.00 97.88 99 ASP A O 1
ATOM 814 N N . PHE A 1 100 ? 10.367 0.215 -3.373 1.00 97.44 100 PHE A N 1
ATOM 815 C CA . PHE A 1 100 ? 9.589 0.815 -2.298 1.00 97.44 100 PHE A CA 1
ATOM 816 C C . PHE A 1 100 ? 10.381 1.056 -1.006 1.00 97.44 100 PHE A C 1
ATOM 818 O O . PHE A 1 100 ? 10.219 2.142 -0.456 1.00 97.44 100 PHE A O 1
ATOM 825 N N . PRO A 1 101 ? 11.274 0.166 -0.526 1.00 95.38 101 PRO A N 1
ATOM 826 C CA . PRO A 1 101 ? 12.085 0.456 0.658 1.00 95.38 101 PRO A CA 1
ATOM 827 C C . PRO A 1 101 ? 12.918 1.738 0.521 1.00 95.38 101 PRO A C 1
ATOM 829 O O . PRO A 1 101 ? 12.990 2.535 1.453 1.00 95.38 101 PRO A O 1
ATOM 832 N N . ALA A 1 102 ? 13.497 1.989 -0.658 1.00 95.50 102 ALA A N 1
ATOM 833 C CA . ALA A 1 102 ? 14.230 3.227 -0.914 1.00 95.50 102 ALA A CA 1
ATOM 834 C C . ALA A 1 102 ? 13.285 4.439 -0.939 1.00 95.50 102 ALA A C 1
ATOM 836 O O . ALA A 1 102 ? 13.606 5.487 -0.375 1.00 95.50 102 ALA A O 1
ATOM 837 N N . ARG A 1 103 ? 12.095 4.294 -1.539 1.00 95.31 103 ARG A N 1
ATOM 838 C CA . ARG A 1 103 ? 11.062 5.346 -1.570 1.00 95.31 103 ARG A CA 1
ATOM 839 C C . ARG A 1 103 ? 10.544 5.673 -0.173 1.00 95.31 103 ARG A C 1
ATOM 841 O O . ARG A 1 103 ? 10.401 6.846 0.141 1.00 95.31 103 ARG A O 1
ATOM 848 N N . LEU A 1 104 ? 10.319 4.670 0.671 1.00 93.19 104 LEU A N 1
ATOM 849 C CA . LEU A 1 104 ? 9.861 4.839 2.050 1.00 93.19 104 LEU A CA 1
ATOM 850 C C . LEU A 1 104 ? 10.816 5.722 2.864 1.00 93.19 104 LEU A C 1
ATOM 852 O O . LEU A 1 104 ? 10.361 6.530 3.666 1.00 93.19 104 LEU A O 1
ATOM 856 N N . ASN A 1 105 ? 12.120 5.616 2.605 1.00 90.31 105 ASN A N 1
ATOM 857 C CA . ASN A 1 105 ? 13.144 6.374 3.325 1.00 90.31 105 ASN A CA 1
ATOM 858 C C . ASN A 1 105 ? 13.420 7.770 2.742 1.00 90.31 105 ASN A C 1
ATOM 860 O O . ASN A 1 105 ? 14.037 8.592 3.413 1.00 90.31 105 ASN A O 1
ATOM 864 N N . SER A 1 106 ? 13.021 8.042 1.494 1.00 91.94 106 SER A N 1
ATOM 865 C CA . SER A 1 106 ? 13.453 9.246 0.760 1.00 91.94 106 SER A CA 1
ATOM 866 C C . SER A 1 106 ? 12.319 10.105 0.199 1.00 91.94 106 SER A C 1
ATOM 868 O O . SER A 1 106 ? 12.528 11.286 -0.072 1.00 91.94 106 SER A O 1
ATOM 870 N N . ALA A 1 107 ? 11.118 9.554 0.013 1.00 92.69 107 ALA A N 1
ATOM 871 C CA . ALA A 1 107 ? 10.008 10.282 -0.583 1.00 92.69 107 ALA A CA 1
ATOM 872 C C . ALA A 1 107 ? 9.366 11.240 0.438 1.00 92.69 107 ALA A C 1
ATOM 874 O O . ALA A 1 107 ? 8.898 10.777 1.482 1.00 92.69 10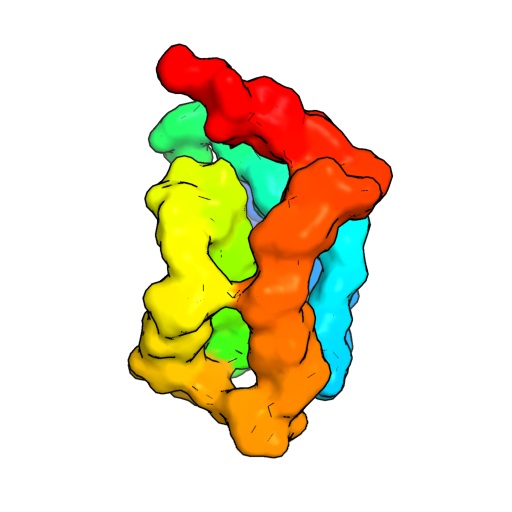7 ALA A O 1
ATOM 875 N N . PRO A 1 108 ? 9.220 12.543 0.120 1.00 92.25 108 PRO A N 1
ATOM 876 C CA . PRO A 1 108 ? 8.609 13.513 1.032 1.00 92.25 108 PRO A CA 1
ATOM 877 C C . PRO A 1 108 ? 7.201 13.120 1.500 1.00 92.25 108 PRO A C 1
ATOM 879 O O . PRO A 1 108 ? 6.876 13.272 2.674 1.00 92.25 108 PRO A O 1
ATOM 882 N N . ALA A 1 109 ? 6.387 12.540 0.610 1.00 92.62 109 ALA A N 1
ATOM 883 C CA . ALA A 1 109 ? 5.028 12.094 0.928 1.00 92.62 109 ALA A CA 1
ATOM 884 C C . ALA A 1 109 ? 4.972 10.980 1.995 1.00 92.62 109 ALA A C 1
ATOM 886 O O . ALA A 1 109 ? 3.939 10.802 2.633 1.00 92.62 109 ALA A O 1
ATOM 887 N N . LEU A 1 110 ? 6.066 10.237 2.199 1.00 90.75 110 LEU A N 1
ATOM 888 C CA . LEU A 1 110 ? 6.151 9.117 3.142 1.00 90.75 110 LEU A CA 1
ATOM 889 C C . LEU A 1 110 ? 6.923 9.475 4.425 1.00 90.75 110 LEU A C 1
ATOM 891 O O . LEU A 1 110 ? 7.062 8.633 5.311 1.00 90.75 110 LEU A O 1
ATOM 895 N N . ALA A 1 111 ? 7.394 10.718 4.566 1.00 85.69 111 ALA A N 1
ATOM 896 C CA . ALA A 1 111 ? 8.267 11.130 5.666 1.00 85.69 111 ALA A CA 1
ATOM 897 C C . ALA A 1 111 ? 7.643 10.926 7.061 1.00 85.69 111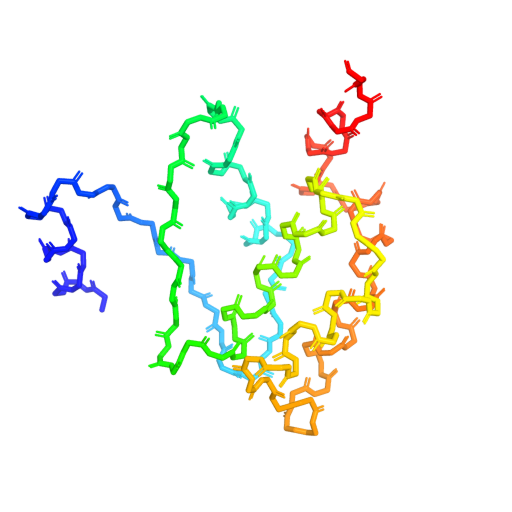 ALA A C 1
ATOM 899 O O . ALA A 1 111 ? 8.328 10.504 7.994 1.00 85.69 111 ALA A O 1
ATOM 900 N N . SER A 1 112 ? 6.335 11.161 7.205 1.00 78.19 112 SER A N 1
ATOM 901 C CA . SER A 1 112 ? 5.615 10.944 8.469 1.00 78.19 112 SER A CA 1
ATOM 902 C C . SER A 1 112 ? 5.589 9.470 8.893 1.00 78.19 112 SER A C 1
ATOM 904 O O . SER A 1 112 ? 5.621 9.172 10.084 1.00 78.19 112 SER A O 1
ATOM 906 N N . LEU A 1 113 ? 5.595 8.541 7.934 1.00 80.06 113 LEU A N 1
ATOM 907 C CA . LEU A 1 113 ? 5.613 7.095 8.183 1.00 80.06 113 LEU A CA 1
ATOM 908 C C . LEU A 1 113 ? 7.015 6.598 8.558 1.00 80.06 113 LEU A C 1
ATOM 910 O O . LEU A 1 113 ? 7.157 5.685 9.372 1.00 80.06 113 LEU A O 1
ATOM 914 N N . HIS A 1 114 ? 8.059 7.219 8.008 1.00 66.88 114 HIS A N 1
ATOM 915 C CA . HIS A 1 114 ? 9.440 6.920 8.383 1.00 66.88 114 HIS A CA 1
ATOM 916 C C . HIS A 1 114 ? 9.698 7.237 9.866 1.00 66.88 114 HIS A C 1
ATOM 918 O O . HIS A 1 114 ? 10.235 6.397 10.589 1.00 66.88 114 HIS A O 1
ATOM 924 N N . ALA A 1 115 ? 9.240 8.398 10.345 1.00 61.69 115 ALA A N 1
ATOM 925 C CA . ALA A 1 115 ? 9.415 8.822 11.737 1.00 61.69 115 ALA A CA 1
ATOM 926 C C . ALA A 1 115 ? 8.661 7.935 12.749 1.00 61.69 115 ALA A C 1
ATOM 928 O O . ALA A 1 115 ? 9.157 7.685 13.841 1.00 61.69 115 ALA A O 1
ATOM 929 N N . LEU A 1 116 ? 7.479 7.427 12.384 1.00 59.94 116 LEU A N 1
ATOM 930 C CA . LEU A 1 116 ? 6.638 6.623 13.284 1.00 59.94 116 LEU A CA 1
ATOM 931 C C . LEU A 1 116 ? 7.078 5.163 13.399 1.00 59.94 116 LEU A C 1
ATOM 933 O O . LEU A 1 116 ? 6.749 4.498 14.372 1.00 59.94 116 LEU A O 1
ATOM 937 N N . THR A 1 117 ? 7.813 4.652 12.414 1.00 55.84 117 THR A N 1
ATOM 938 C CA . THR A 1 117 ? 8.223 3.240 12.378 1.00 55.84 117 THR A CA 1
ATOM 939 C C . THR A 1 117 ? 9.690 3.019 12.752 1.00 55.84 117 THR A C 1
ATOM 941 O O . THR A 1 117 ? 10.198 1.903 12.629 1.00 55.84 117 THR A O 1
ATOM 944 N N . SER A 1 118 ? 10.367 4.086 13.183 1.00 52.09 118 SER A N 1
ATOM 945 C CA . SER A 1 118 ? 11.742 4.103 13.692 1.00 52.09 118 SER A CA 1
ATOM 946 C C . SER A 1 118 ? 11.803 4.291 15.216 1.00 52.09 118 SER A C 1
ATOM 948 O O . SER A 1 118 ? 12.885 4.490 15.766 1.00 52.09 118 SER A O 1
ATOM 950 N N . HIS A 1 119 ? 10.667 4.220 15.918 1.00 38.00 119 HIS A N 1
ATOM 951 C CA . HIS A 1 119 ? 10.609 4.156 17.380 1.00 38.00 119 HIS A CA 1
ATOM 952 C C . HIS A 1 119 ? 10.035 2.793 17.810 1.00 38.00 119 HIS A C 1
ATOM 954 O O . HIS A 1 119 ? 8.985 2.415 17.283 1.00 38.00 119 HIS A O 1
ATOM 960 N N . PRO A 1 120 ? 10.752 2.036 18.666 1.00 40.94 120 PRO A N 1
ATOM 961 C CA . PRO A 1 120 ? 10.339 0.715 19.141 1.00 40.94 120 PRO A CA 1
ATOM 962 C C . PRO A 1 120 ? 9.143 0.764 20.098 1.00 40.94 120 PRO A C 1
ATOM 964 O O . PRO A 1 120 ? 8.969 1.794 20.790 1.00 40.94 120 PRO A O 1
#

Nearest PDB structures (foldseek):
  2i6o-assembly1_A  TM=8.375E-01  e=9.037E-03  Saccharolobus solfataricus
  2i6i-assembly1_A  TM=8.054E-01  e=1.211E-02  Saccharolobus solfataricus
  6byf-assembly3_C  TM=8.018E-01  e=2.915E-02  Saccharomyces cerevisiae S288C
  4mbb-assembly1_A  TM=7.210E-01  e=6.617E-02  Homo sapiens
  6ppu-assembly1_B  TM=1.692E-01  e=2.807E+00  Mycolicibacterium smegmatis MC2 155

Radius of gyration: 14.39 Å; Cα contacts (8 Å, |Δi|>4): 109; chains: 1; bounding box: 39×30×36 Å

Mean predicted aligned error: 4.15 Å

pLDDT: mean 91.33, std 11.6, range [38.0, 98.56]

Foldseek 3Di:
DVVVCVVCVVVVHDDDDQDDDPAAAHDLLSLLVLLVQPVVDDPDDDDDADPQRAANVLLSVLLVCCLAVVDQLVVSVVVSVVRPHDCVRHVNSNVCSNCSVVCCVDPPSNVVSVVVRPDD